Protein AF-A0A1G9FCU1-F1 (afdb_monomer)

Secondary s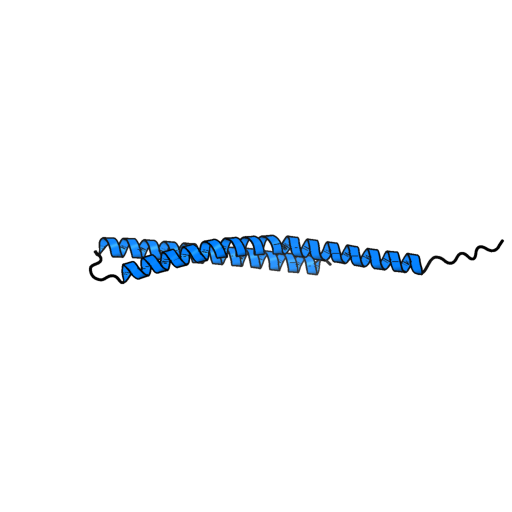tructure (DSSP, 8-state):
-------SHHHHHHHHHHHHHHHHHHHHHHHHHHHHHHHHHHHHHHHHHHHHHHHHHHHHHHHHSTT--HHHHHHHHHHHHHHHHHHHHHHHHHH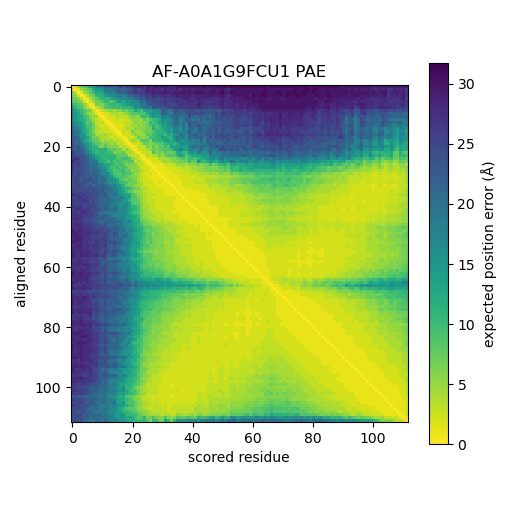HHHHHHHHHHHHHHHT-

Nearest PDB structures (foldseek):
  4mh6-assembly1_A  TM=6.970E-01  e=9.566E-01  Vibrio parahaemolyticus RIMD 2210633
  8i7o-assembly1_B8  TM=6.878E-01  e=6.250E+00  Mus musculus
  8otz-assembly1_EQ  TM=4.455E-01  e=2.158E+00  Bos taurus
  7n6g-assembly1_3I  TM=3.860E-01  e=2.158E+00  Chlamydomonas reinhardtii

Structure (mmCIF, N/CA/C/O backbone):
data_AF-A0A1G9FCU1-F1
#
_entry.id   AF-A0A1G9FCU1-F1
#
loop_
_atom_site.group_PDB
_atom_site.id
_atom_site.type_symbol
_atom_site.label_atom_id
_atom_site.label_alt_id
_atom_site.label_comp_id
_atom_site.label_asym_id
_atom_site.label_entity_id
_atom_site.label_seq_id
_atom_site.pdbx_PDB_ins_code
_atom_site.Cartn_x
_atom_site.Cartn_y
_atom_site.Cartn_z
_atom_site.occupancy
_atom_site.B_iso_or_equiv
_atom_site.auth_seq_id
_atom_site.auth_comp_id
_atom_site.auth_asym_id
_atom_site.auth_atom_id
_atom_site.pdbx_PDB_model_num
ATOM 1 N N . MET A 1 1 ? 58.446 19.886 -48.252 1.00 42.38 1 MET A N 1
ATOM 2 C CA . MET A 1 1 ? 57.051 19.686 -47.797 1.00 42.38 1 MET A CA 1
ATOM 3 C C . MET A 1 1 ? 56.763 18.196 -47.683 1.00 42.38 1 MET A C 1
ATOM 5 O O . MET A 1 1 ? 56.718 17.524 -48.701 1.00 42.38 1 MET A O 1
ATOM 9 N N . LYS A 1 2 ? 56.615 17.662 -46.466 1.00 43.62 2 LYS A N 1
ATOM 10 C CA . LYS A 1 2 ? 56.046 16.325 -46.223 1.00 43.62 2 LYS A CA 1
ATOM 11 C C . LYS A 1 2 ? 55.159 16.415 -44.979 1.00 43.62 2 LYS A C 1
ATOM 13 O O . LYS A 1 2 ? 55.621 16.154 -43.874 1.00 43.62 2 LYS A O 1
ATOM 18 N N . LEU A 1 3 ? 53.903 16.833 -45.162 1.00 49.44 3 LEU A N 1
ATOM 19 C CA . LEU A 1 3 ? 52.865 16.598 -44.158 1.00 49.44 3 LEU A CA 1
ATOM 20 C C . LEU A 1 3 ? 52.586 15.092 -44.165 1.00 49.44 3 LEU A C 1
ATOM 22 O O . LEU A 1 3 ? 51.965 14.566 -45.087 1.00 49.44 3 LEU A O 1
ATOM 26 N N . ARG A 1 4 ? 53.112 14.378 -43.169 1.00 50.62 4 ARG A N 1
ATOM 27 C CA . ARG A 1 4 ? 52.742 12.984 -42.914 1.00 50.62 4 ARG A CA 1
ATOM 28 C C . ARG A 1 4 ? 51.345 12.993 -42.304 1.00 50.62 4 ARG A C 1
ATOM 30 O O . ARG A 1 4 ? 51.182 13.304 -41.127 1.00 50.62 4 ARG A O 1
ATOM 37 N N . ASN A 1 5 ? 50.361 12.682 -43.142 1.00 55.47 5 ASN A N 1
ATOM 38 C CA . ASN A 1 5 ? 48.974 12.430 -42.772 1.00 55.47 5 ASN A CA 1
ATOM 39 C C . ASN A 1 5 ? 48.942 11.345 -41.682 1.00 55.47 5 ASN A C 1
ATOM 41 O O . ASN A 1 5 ? 49.132 10.165 -41.963 1.00 55.47 5 ASN A O 1
ATOM 45 N N . SER A 1 6 ? 48.786 11.769 -40.429 1.00 54.66 6 SER A N 1
ATOM 46 C CA . SER A 1 6 ? 48.849 10.912 -39.240 1.00 54.66 6 SER A CA 1
ATOM 47 C C . SER A 1 6 ? 47.505 10.925 -38.519 1.00 54.66 6 SER A C 1
ATOM 49 O O . SER A 1 6 ? 47.449 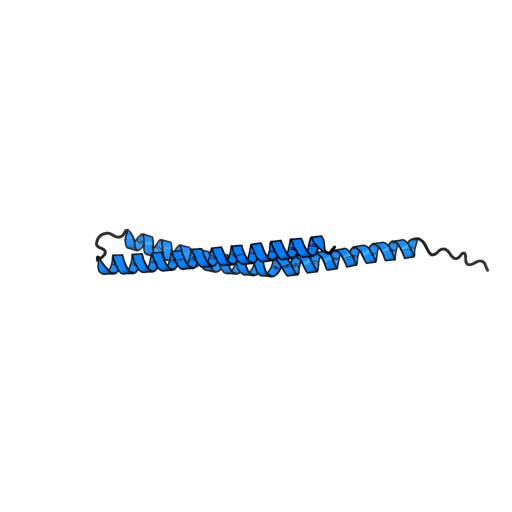11.146 -37.320 1.00 54.66 6 SER A O 1
ATOM 51 N N . PHE A 1 7 ? 46.406 10.741 -39.247 1.00 64.19 7 PHE A N 1
ATOM 52 C CA . PHE A 1 7 ? 45.087 10.567 -38.642 1.00 64.19 7 PHE A CA 1
ATOM 53 C C . PHE A 1 7 ? 44.338 9.492 -39.421 1.00 64.19 7 PHE A C 1
ATOM 55 O O . PHE A 1 7 ? 44.009 9.693 -40.589 1.00 64.19 7 PHE A O 1
ATOM 62 N N . PRO A 1 8 ? 44.156 8.309 -38.809 1.00 54.72 8 PRO A N 1
ATOM 63 C CA . PRO A 1 8 ? 42.766 7.889 -38.621 1.00 54.72 8 PRO A CA 1
ATOM 64 C C . PRO A 1 8 ? 42.477 7.186 -37.283 1.00 54.72 8 PRO A C 1
ATOM 66 O O . PRO A 1 8 ? 41.336 7.191 -36.840 1.00 54.72 8 PRO A O 1
ATOM 69 N N . LEU A 1 9 ? 43.470 6.626 -36.586 1.00 57.72 9 LEU A N 1
ATOM 70 C CA . LEU A 1 9 ? 43.211 5.743 -35.436 1.00 57.72 9 LEU A CA 1
ATOM 71 C C . LEU A 1 9 ? 42.716 6.484 -34.185 1.00 57.72 9 LEU A C 1
ATOM 73 O O . LEU A 1 9 ? 41.774 6.028 -33.545 1.00 57.72 9 LEU A O 1
ATOM 77 N N . ALA A 1 10 ? 43.293 7.646 -33.863 1.00 61.09 10 ALA A N 1
ATOM 78 C CA . ALA A 1 10 ? 42.864 8.436 -32.704 1.00 61.09 10 ALA A CA 1
ATOM 79 C C . ALA A 1 10 ? 41.452 9.027 -32.886 1.00 61.09 10 ALA A C 1
ATOM 81 O O . ALA A 1 10 ? 40.668 9.058 -31.942 1.00 61.09 10 ALA A O 1
ATOM 82 N N . ALA A 1 11 ? 41.106 9.442 -34.109 1.00 64.81 11 ALA A N 1
ATOM 83 C CA . ALA A 1 11 ? 39.778 9.961 -34.432 1.00 64.81 11 ALA A CA 1
ATOM 84 C C . ALA A 1 11 ? 38.710 8.855 -34.410 1.00 64.81 11 ALA A C 1
ATOM 86 O O . ALA A 1 11 ? 37.616 9.071 -33.899 1.00 64.81 11 ALA A O 1
ATOM 87 N N . VAL A 1 12 ? 39.044 7.654 -34.892 1.00 66.44 12 VAL A N 1
ATOM 88 C CA . VAL A 1 12 ? 38.158 6.481 -34.826 1.00 66.44 12 VAL A CA 1
ATOM 89 C C . VAL A 1 12 ? 37.950 6.028 -33.380 1.00 66.44 12 VAL A C 1
ATOM 91 O O . VAL A 1 12 ? 36.817 5.764 -32.989 1.00 66.44 12 VAL A O 1
ATOM 94 N N . ALA A 1 13 ? 39.003 6.007 -32.557 1.00 68.62 13 ALA A N 1
ATOM 95 C CA . ALA A 1 13 ? 38.884 5.690 -31.134 1.00 68.62 13 ALA A CA 1
ATOM 96 C C . ALA A 1 13 ? 38.017 6.715 -30.383 1.00 68.62 13 ALA A C 1
ATOM 98 O O . ALA A 1 13 ? 37.137 6.324 -29.622 1.00 68.62 13 ALA A O 1
ATOM 99 N N . ALA A 1 14 ? 38.201 8.015 -30.632 1.00 68.06 14 ALA A N 1
ATOM 100 C CA . ALA A 1 14 ? 37.367 9.058 -30.033 1.00 68.06 14 ALA A CA 1
ATOM 101 C C . ALA A 1 14 ? 35.895 8.955 -30.474 1.00 68.06 14 ALA A C 1
ATOM 103 O O . ALA A 1 14 ? 34.998 9.111 -29.649 1.00 68.06 14 ALA A O 1
ATOM 104 N N . LEU A 1 15 ? 35.638 8.631 -31.746 1.00 67.00 15 LEU A N 1
ATOM 105 C CA . LEU A 1 15 ? 34.286 8.440 -32.275 1.00 67.00 15 LEU A CA 1
ATOM 106 C C . LEU A 1 15 ? 33.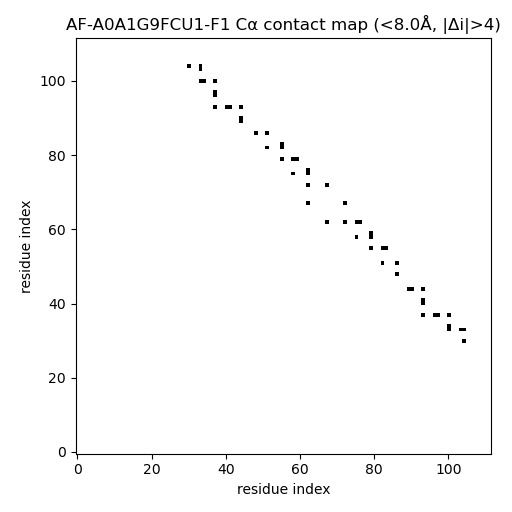598 7.197 -31.683 1.00 67.00 15 LEU A C 1
ATOM 108 O O . LEU A 1 15 ? 32.419 7.255 -31.337 1.00 67.00 15 LEU A O 1
ATOM 112 N N . LEU A 1 16 ? 34.333 6.094 -31.517 1.00 64.44 16 LEU A N 1
ATOM 113 C CA . LEU A 1 16 ? 33.842 4.878 -30.860 1.00 64.44 16 LEU A CA 1
ATOM 114 C C . LEU A 1 16 ? 33.508 5.138 -29.387 1.00 64.44 16 LEU A C 1
ATOM 116 O O . LEU A 1 16 ? 32.418 4.788 -28.946 1.00 64.44 16 LEU A O 1
ATOM 120 N N . MET A 1 17 ? 34.394 5.818 -28.655 1.00 64.31 17 MET A N 1
ATOM 121 C CA . MET A 1 17 ? 34.179 6.150 -27.241 1.00 64.31 17 MET A CA 1
ATOM 122 C C . MET A 1 17 ? 33.005 7.120 -27.045 1.00 64.31 17 MET A C 1
ATOM 124 O O . MET A 1 17 ? 32.197 6.943 -26.132 1.00 64.31 17 MET A O 1
ATOM 128 N N . ALA A 1 18 ? 32.858 8.109 -27.931 1.00 61.34 18 ALA A N 1
ATOM 129 C CA . ALA A 1 18 ? 31.713 9.017 -27.926 1.00 61.34 18 ALA A CA 1
ATOM 130 C C . ALA A 1 18 ? 30.395 8.281 -28.221 1.00 61.34 18 ALA A C 1
ATOM 132 O O . ALA A 1 18 ? 29.385 8.555 -27.576 1.00 61.34 18 ALA A O 1
ATOM 133 N N . SER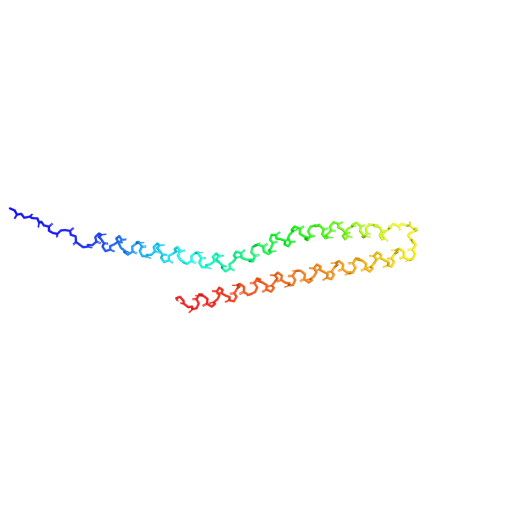 A 1 19 ? 30.416 7.307 -29.136 1.00 57.69 19 SER A N 1
ATOM 134 C CA . SER A 1 19 ? 29.245 6.484 -29.468 1.00 57.69 19 SER A CA 1
ATOM 135 C C . SER A 1 19 ? 28.841 5.574 -28.306 1.00 57.69 19 SER A C 1
ATOM 137 O O . SER A 1 19 ? 27.658 5.467 -27.994 1.00 57.69 19 SER A O 1
ATOM 139 N N . THR A 1 20 ? 29.806 4.967 -27.606 1.00 61.69 20 THR A N 1
ATOM 140 C CA . THR A 1 20 ? 29.521 4.159 -26.408 1.00 61.69 20 THR A CA 1
ATOM 141 C C . THR A 1 20 ? 29.010 5.004 -25.245 1.00 61.69 20 THR A C 1
ATOM 143 O O . THR A 1 20 ? 28.134 4.557 -24.511 1.00 61.69 20 THR A O 1
ATOM 146 N N . ALA A 1 21 ? 29.515 6.233 -25.095 1.00 63.94 21 ALA A N 1
ATOM 147 C CA . ALA A 1 21 ? 29.040 7.160 -24.074 1.00 63.94 21 ALA A CA 1
ATOM 148 C C . ALA A 1 21 ? 27.596 7.613 -24.351 1.00 63.94 21 ALA A C 1
ATOM 150 O O . ALA A 1 21 ? 26.776 7.595 -23.439 1.00 63.94 21 ALA A O 1
ATOM 151 N N . HIS A 1 22 ? 27.258 7.936 -25.606 1.00 60.34 22 HIS A N 1
ATOM 152 C CA . HIS A 1 22 ? 25.879 8.259 -25.997 1.00 60.34 22 HIS A CA 1
ATOM 153 C C . HIS A 1 22 ? 24.929 7.069 -25.815 1.00 60.34 22 HIS A C 1
ATOM 155 O O . HIS A 1 22 ? 23.883 7.215 -25.191 1.00 60.34 22 HIS A O 1
ATOM 161 N N . ALA A 1 23 ? 25.317 5.871 -26.261 1.00 64.00 23 ALA A N 1
ATOM 162 C CA . ALA A 1 23 ? 24.497 4.669 -26.095 1.00 64.00 23 ALA A CA 1
ATOM 163 C C . ALA A 1 23 ? 24.280 4.289 -24.614 1.00 64.00 23 ALA A C 1
ATOM 165 O O . ALA A 1 23 ? 23.227 3.755 -24.255 1.00 64.00 23 ALA A O 1
ATOM 166 N N . GLY A 1 24 ? 25.262 4.569 -23.749 1.00 69.25 24 GLY A N 1
ATOM 167 C CA . GLY A 1 24 ? 25.135 4.444 -22.295 1.00 69.25 24 GLY A CA 1
ATOM 168 C C . GLY A 1 24 ? 24.207 5.499 -21.685 1.00 69.25 24 GLY A C 1
ATOM 169 O O . GLY A 1 24 ? 23.404 5.187 -20.814 1.00 69.25 24 GLY A O 1
ATOM 170 N N . GLN A 1 25 ? 24.236 6.730 -22.189 1.00 74.25 25 GLN A N 1
ATOM 171 C CA . GLN A 1 25 ? 23.354 7.796 -21.713 1.00 74.25 25 GLN A CA 1
ATOM 172 C C . GLN A 1 25 ? 21.884 7.539 -22.086 1.00 74.25 25 GLN A C 1
ATOM 174 O O . GLN A 1 25 ? 20.996 7.685 -21.244 1.00 74.25 25 GLN A O 1
ATOM 179 N N . ASP A 1 26 ? 21.627 7.077 -23.311 1.00 77.81 26 ASP A N 1
ATOM 180 C CA . ASP A 1 26 ? 20.285 6.694 -23.768 1.00 77.81 26 ASP A CA 1
ATOM 181 C C . ASP A 1 26 ? 19.765 5.463 -23.012 1.00 77.81 26 ASP A C 1
ATOM 183 O O . ASP A 1 26 ? 18.575 5.356 -22.699 1.00 77.81 26 ASP A O 1
ATOM 187 N N . ALA A 1 27 ? 20.674 4.544 -22.659 1.00 80.88 27 ALA A N 1
ATOM 188 C CA . ALA A 1 27 ? 20.363 3.389 -21.829 1.00 80.88 27 ALA A CA 1
ATOM 189 C C . ALA A 1 27 ? 19.799 3.789 -20.463 1.00 80.88 27 ALA A C 1
ATOM 191 O O . ALA A 1 27 ? 18.784 3.255 -20.009 1.00 80.88 27 ALA A O 1
ATOM 192 N N . ASP A 1 28 ? 20.492 4.707 -19.801 1.00 85.25 28 ASP A N 1
ATOM 193 C CA . ASP A 1 28 ? 20.177 5.114 -18.441 1.00 85.25 28 ASP A CA 1
ATOM 194 C C . ASP A 1 28 ? 18.952 6.031 -18.406 1.00 85.25 28 ASP A C 1
ATOM 196 O O . ASP A 1 28 ? 18.114 5.891 -17.515 1.00 85.25 28 ASP A O 1
ATOM 200 N N . ALA A 1 29 ? 18.761 6.873 -19.428 1.00 87.44 29 ALA A N 1
ATOM 201 C CA . ALA A 1 29 ? 17.545 7.665 -19.595 1.00 87.44 29 ALA A CA 1
ATOM 202 C C . ALA A 1 29 ? 16.294 6.784 -19.770 1.00 87.44 29 ALA A C 1
ATOM 204 O O . ALA A 1 29 ? 15.266 7.038 -19.138 1.00 87.44 29 ALA A O 1
ATOM 205 N N . ALA A 1 30 ? 16.374 5.718 -20.575 1.00 86.00 30 ALA A N 1
ATOM 206 C CA . ALA A 1 30 ? 15.260 4.789 -20.764 1.00 86.00 30 ALA A CA 1
ATOM 207 C C . ALA A 1 30 ? 14.928 4.020 -19.473 1.00 86.00 30 ALA A C 1
ATOM 209 O O . ALA A 1 30 ? 13.763 3.941 -19.080 1.00 86.00 30 ALA A O 1
ATOM 210 N N . ARG A 1 31 ? 15.947 3.520 -18.760 1.00 89.75 31 ARG A N 1
ATOM 211 C CA . ARG A 1 31 ? 15.766 2.859 -17.455 1.00 89.75 31 ARG A CA 1
ATOM 212 C C . ARG A 1 31 ? 15.136 3.791 -16.428 1.00 89.75 31 ARG A C 1
ATOM 214 O O . ARG A 1 31 ? 14.206 3.393 -15.727 1.00 89.75 31 ARG A O 1
ATOM 221 N N . PHE A 1 32 ? 15.617 5.032 -16.366 1.00 90.62 32 PHE A N 1
ATOM 222 C CA . PHE A 1 32 ? 15.063 6.061 -15.497 1.00 90.62 32 PHE A CA 1
ATOM 223 C C . PHE A 1 32 ? 13.602 6.348 -15.846 1.00 90.62 32 PHE A C 1
ATOM 225 O O . PHE A 1 32 ? 12.759 6.353 -14.959 1.00 90.62 32 PHE A O 1
ATOM 232 N N . SER A 1 33 ? 13.267 6.506 -17.128 1.00 90.75 33 SER A N 1
ATOM 233 C CA . SER A 1 33 ? 11.889 6.755 -17.565 1.00 90.75 33 SER A CA 1
ATOM 234 C C . SER A 1 33 ? 10.927 5.614 -17.203 1.00 90.75 33 SER A C 1
ATOM 236 O O . SER A 1 33 ? 9.760 5.877 -16.909 1.00 90.75 33 SER A O 1
ATOM 238 N N . ILE A 1 34 ? 11.408 4.367 -17.169 1.00 91.38 34 ILE A N 1
ATOM 239 C CA . ILE A 1 34 ? 10.617 3.199 -16.755 1.00 91.38 34 ILE A CA 1
ATOM 240 C C . ILE A 1 34 ? 10.419 3.160 -15.230 1.00 91.38 34 ILE A C 1
ATOM 242 O O . ILE A 1 34 ? 9.315 2.865 -14.774 1.00 91.38 34 ILE A O 1
ATOM 246 N N . MET A 1 35 ? 11.457 3.466 -14.442 1.00 94.06 35 MET A N 1
ATOM 247 C CA . MET A 1 35 ? 11.430 3.322 -12.977 1.00 94.06 35 MET A CA 1
ATOM 248 C C . MET A 1 35 ? 10.964 4.572 -12.218 1.00 94.06 35 MET A C 1
ATOM 250 O O . MET A 1 35 ? 10.424 4.448 -11.120 1.00 94.06 35 MET A O 1
ATOM 254 N N . ALA A 1 36 ? 11.130 5.772 -12.778 1.00 93.25 36 ALA A N 1
ATOM 255 C CA . ALA A 1 36 ? 10.771 7.029 -12.119 1.00 93.25 36 ALA A CA 1
ATOM 256 C C . ALA A 1 36 ? 9.291 7.108 -11.690 1.00 93.25 36 ALA A C 1
ATOM 258 O O . ALA A 1 36 ? 9.035 7.559 -10.572 1.00 93.25 36 ALA A O 1
ATOM 259 N N . PRO A 1 37 ? 8.309 6.632 -12.486 1.00 91.75 37 PRO A N 1
ATOM 260 C CA . PRO A 1 37 ? 6.915 6.594 -12.046 1.00 91.75 37 PRO A CA 1
ATOM 261 C C . PRO A 1 37 ? 6.691 5.692 -10.825 1.00 91.75 37 PRO A C 1
ATOM 263 O O . PRO A 1 37 ? 5.923 6.059 -9.943 1.00 91.75 37 PRO A O 1
ATOM 266 N N . VAL A 1 38 ? 7.390 4.552 -10.741 1.00 94.88 38 VAL A N 1
ATOM 267 C CA . VAL A 1 38 ? 7.298 3.631 -9.594 1.00 94.88 38 VAL A CA 1
ATOM 268 C C . VAL A 1 38 ? 7.854 4.284 -8.337 1.00 94.88 38 VAL A C 1
ATOM 270 O O . VAL A 1 38 ? 7.242 4.193 -7.278 1.00 94.88 38 VAL A O 1
ATOM 273 N N . GLN A 1 39 ? 8.983 4.988 -8.454 1.00 93.62 39 GLN A N 1
ATOM 274 C CA . GLN A 1 39 ? 9.556 5.716 -7.326 1.00 93.62 39 GLN A CA 1
ATOM 275 C C . GLN A 1 39 ? 8.605 6.813 -6.834 1.00 93.62 39 GLN A C 1
ATOM 277 O O . GLN A 1 39 ? 8.343 6.906 -5.640 1.00 93.62 39 GLN A O 1
ATOM 282 N N . ALA A 1 40 ? 8.022 7.591 -7.751 1.00 93.44 40 ALA A N 1
ATOM 283 C CA . ALA A 1 40 ? 7.056 8.626 -7.394 1.00 93.44 40 ALA A CA 1
ATOM 284 C C . ALA A 1 40 ? 5.804 8.043 -6.711 1.00 93.44 40 ALA A C 1
ATOM 286 O O . ALA A 1 40 ? 5.312 8.609 -5.734 1.00 93.44 40 ALA A O 1
ATOM 287 N N . ALA A 1 41 ? 5.307 6.901 -7.194 1.00 93.06 41 ALA A N 1
ATOM 288 C CA . ALA A 1 41 ? 4.194 6.191 -6.575 1.00 93.06 41 ALA A CA 1
ATOM 289 C C . ALA A 1 41 ? 4.550 5.661 -5.179 1.00 93.06 41 ALA A C 1
ATOM 291 O O . ALA A 1 41 ? 3.749 5.785 -4.254 1.00 93.06 41 ALA A O 1
ATOM 292 N N . TYR A 1 42 ? 5.761 5.127 -5.007 1.00 94.81 42 TYR A N 1
ATOM 293 C CA . TYR A 1 42 ? 6.266 4.645 -3.723 1.00 94.81 42 TYR A CA 1
ATOM 294 C C . TYR A 1 42 ? 6.407 5.781 -2.702 1.00 94.81 42 TYR A C 1
ATOM 296 O O . TYR A 1 42 ? 5.966 5.651 -1.560 1.00 94.81 42 TYR A O 1
ATOM 304 N N . ASP A 1 43 ? 6.962 6.921 -3.111 1.00 94.94 43 ASP A N 1
ATOM 305 C CA . ASP A 1 43 ? 7.124 8.091 -2.245 1.00 94.94 43 ASP A CA 1
ATOM 306 C C . ASP A 1 43 ? 5.763 8.664 -1.822 1.00 94.94 43 ASP A C 1
ATOM 308 O O . ASP A 1 43 ? 5.545 8.966 -0.645 1.00 94.94 43 ASP A O 1
ATOM 312 N N . ALA A 1 44 ? 4.811 8.753 -2.758 1.00 91.69 44 ALA A N 1
ATOM 313 C CA . ALA A 1 44 ? 3.444 9.165 -2.458 1.00 91.69 44 ALA A CA 1
ATOM 314 C C . ALA A 1 44 ? 2.753 8.188 -1.493 1.00 91.69 44 ALA A C 1
ATOM 316 O O . ALA A 1 44 ? 2.142 8.626 -0.515 1.00 91.69 44 ALA A O 1
ATOM 317 N N . TYR A 1 45 ? 2.902 6.881 -1.735 1.00 93.75 45 TYR A N 1
ATOM 318 C CA . TYR A 1 45 ? 2.366 5.832 -0.875 1.00 93.75 45 TYR A CA 1
ATOM 319 C C . TYR A 1 45 ? 2.916 5.935 0.549 1.00 93.75 45 TYR A C 1
ATOM 321 O O . TYR A 1 45 ? 2.136 5.910 1.494 1.00 93.75 45 TYR A O 1
ATOM 329 N N . GLN A 1 46 ? 4.225 6.128 0.732 1.00 94.50 46 GLN A N 1
ATOM 330 C CA . GLN A 1 46 ? 4.821 6.230 2.070 1.00 94.50 46 GLN A CA 1
ATOM 331 C C . GLN A 1 46 ? 4.226 7.375 2.901 1.00 94.50 46 GLN A C 1
ATOM 333 O O . GLN A 1 46 ? 3.928 7.201 4.087 1.00 94.50 46 GLN A O 1
ATOM 338 N N . VAL A 1 47 ? 4.017 8.542 2.283 1.00 91.25 47 VAL A N 1
ATOM 339 C CA . VAL A 1 47 ? 3.420 9.699 2.967 1.00 91.25 47 VAL A CA 1
ATOM 340 C C . VAL A 1 47 ? 1.987 9.394 3.403 1.00 91.25 47 VAL A C 1
ATOM 342 O O . VAL A 1 47 ? 1.582 9.771 4.507 1.00 91.25 47 VAL A O 1
ATOM 345 N N . THR A 1 48 ? 1.208 8.713 2.560 1.00 90.50 48 THR A N 1
ATOM 346 C CA . THR A 1 48 ? -0.177 8.354 2.884 1.00 90.50 48 THR A CA 1
ATOM 347 C C . THR A 1 48 ? -0.266 7.211 3.889 1.00 90.50 48 THR A C 1
ATOM 349 O O . THR A 1 48 ? -1.048 7.316 4.832 1.00 90.50 48 THR A O 1
ATOM 352 N N . ALA A 1 49 ? 0.578 6.189 3.751 1.00 91.88 49 ALA A N 1
ATOM 353 C CA . ALA A 1 49 ? 0.623 5.007 4.603 1.00 91.88 49 ALA A CA 1
ATOM 354 C C . ALA A 1 49 ? 0.936 5.383 6.054 1.00 91.88 49 ALA A C 1
ATOM 356 O O . ALA A 1 49 ? 0.247 4.959 6.977 1.00 91.88 49 ALA A O 1
ATOM 357 N N . SER A 1 50 ? 1.908 6.278 6.273 1.00 92.38 50 SER A N 1
ATOM 358 C CA . SER A 1 50 ? 2.232 6.763 7.621 1.00 92.38 50 SER A CA 1
ATOM 359 C C . SER A 1 50 ? 1.043 7.473 8.286 1.00 92.38 50 SER A C 1
ATOM 361 O O . SER A 1 50 ? 0.748 7.242 9.459 1.00 92.38 50 SER A O 1
ATOM 363 N N . ARG A 1 51 ? 0.306 8.306 7.539 1.00 92.19 51 ARG A N 1
ATOM 364 C CA . ARG A 1 51 ? -0.896 8.980 8.061 1.00 92.19 51 ARG A CA 1
ATOM 365 C C . ARG A 1 51 ? -2.037 8.001 8.325 1.00 92.19 51 ARG A C 1
ATOM 367 O O . ARG A 1 51 ? -2.727 8.135 9.337 1.00 92.19 51 ARG A O 1
ATOM 374 N N . ALA A 1 52 ? -2.237 7.039 7.426 1.00 93.62 52 ALA A N 1
ATOM 375 C CA . ALA A 1 52 ? -3.237 5.994 7.581 1.00 93.62 52 ALA A CA 1
ATOM 376 C C . ALA A 1 52 ? -2.947 5.157 8.833 1.00 93.62 52 ALA A C 1
ATOM 378 O O . ALA A 1 52 ? -3.851 4.968 9.643 1.00 93.62 52 ALA A O 1
ATOM 379 N N . GLN A 1 53 ? -1.688 4.763 9.049 1.00 95.12 53 GLN A N 1
ATOM 380 C CA . GLN A 1 53 ? -1.267 4.007 10.225 1.00 95.12 53 GLN A CA 1
ATOM 381 C C . GLN A 1 53 ? -1.541 4.764 11.524 1.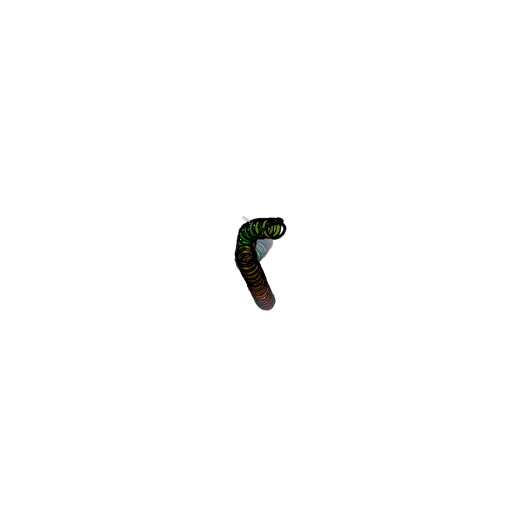00 95.12 53 GLN A C 1
ATOM 383 O O . GLN A 1 53 ? -2.234 4.238 12.385 1.00 95.12 53 GLN A O 1
ATOM 388 N N . ASN A 1 54 ? -1.134 6.033 11.626 1.00 96.25 54 ASN A N 1
ATOM 389 C CA . ASN A 1 54 ? -1.412 6.848 12.817 1.00 96.25 54 ASN A CA 1
ATOM 390 C C . ASN A 1 54 ? -2.921 6.951 13.118 1.00 96.25 54 ASN A C 1
ATOM 392 O O . ASN A 1 54 ? -3.346 6.965 14.276 1.00 96.25 54 ASN A O 1
ATOM 396 N N . THR A 1 55 ? -3.745 7.024 12.068 1.00 95.94 55 THR A N 1
ATOM 397 C CA . THR A 1 55 ? -5.208 7.083 12.200 1.00 95.94 55 THR A CA 1
ATOM 398 C C . THR A 1 55 ? -5.773 5.745 12.675 1.00 95.94 55 THR A C 1
ATOM 400 O O . THR A 1 55 ? -6.620 5.720 13.566 1.00 95.94 55 THR A O 1
ATOM 403 N N . MET A 1 56 ? -5.295 4.633 12.112 1.00 97.81 56 MET A N 1
ATOM 404 C CA . MET A 1 56 ? -5.676 3.287 12.541 1.00 97.81 56 MET A CA 1
ATOM 405 C C . MET A 1 56 ? -5.279 3.039 13.998 1.00 97.81 56 MET A C 1
ATOM 407 O O . MET A 1 56 ? -6.128 2.610 14.773 1.00 97.81 56 MET A O 1
ATOM 411 N N . ASP A 1 57 ? -4.060 3.409 14.396 1.00 97.81 57 ASP A N 1
ATOM 412 C CA . ASP A 1 57 ? -3.568 3.276 15.773 1.00 97.81 57 ASP A CA 1
ATOM 413 C C . ASP A 1 57 ? -4.428 4.078 16.761 1.00 97.81 57 ASP A C 1
ATOM 415 O O . ASP A 1 57 ? -4.752 3.600 17.850 1.00 97.81 57 ASP A O 1
ATOM 419 N N . SER A 1 58 ? -4.859 5.281 16.365 1.00 97.56 58 SER A N 1
ATOM 420 C CA . SER A 1 58 ? -5.754 6.120 17.174 1.00 97.56 58 SER A CA 1
ATOM 421 C C . SER A 1 58 ? -7.125 5.463 17.363 1.00 97.56 58 SER A C 1
ATOM 423 O O . SER A 1 58 ? -7.629 5.389 18.483 1.00 97.56 58 SER A O 1
ATOM 425 N N . ILE A 1 59 ? -7.705 4.915 16.291 1.00 97.69 59 ILE A N 1
ATOM 426 C CA . ILE A 1 59 ? -8.986 4.198 16.355 1.00 97.69 59 ILE A CA 1
ATOM 427 C C . ILE A 1 59 ? -8.859 2.920 17.196 1.00 97.69 59 ILE A C 1
ATOM 429 O O . ILE A 1 59 ? -9.749 2.600 17.983 1.00 97.69 59 ILE A O 1
ATOM 433 N N . GLU A 1 60 ? -7.758 2.183 17.058 1.00 97.44 60 GLU A N 1
ATOM 434 C CA . GLU A 1 60 ? -7.485 0.984 17.852 1.00 97.44 60 GLU A CA 1
ATOM 435 C C . GLU A 1 60 ? -7.310 1.296 19.341 1.00 97.44 60 GLU A C 1
ATOM 437 O O . GLU A 1 60 ? -7.780 0.528 20.186 1.00 97.44 60 GLU A O 1
ATOM 442 N N . ALA A 1 61 ? -6.677 2.424 19.673 1.00 97.44 61 ALA A N 1
ATOM 443 C CA . ALA A 1 61 ? -6.588 2.913 21.042 1.00 97.44 61 ALA A CA 1
ATOM 444 C C . ALA A 1 61 ? -7.981 3.240 21.600 1.00 97.44 61 ALA A C 1
ATOM 446 O O . ALA A 1 61 ? -8.339 2.731 22.660 1.00 97.44 61 ALA A O 1
ATOM 447 N N . GLU A 1 62 ? -8.811 3.979 20.854 1.00 95.94 62 GLU A N 1
ATOM 448 C CA . GLU A 1 62 ? -10.191 4.278 21.261 1.00 95.94 62 GLU A CA 1
ATOM 449 C C . GLU A 1 62 ? -11.040 3.013 21.452 1.00 95.94 62 GLU A C 1
ATOM 451 O O . GLU A 1 62 ? -11.815 2.913 22.400 1.00 95.94 62 GLU A O 1
ATOM 456 N N . LEU A 1 63 ? -10.885 2.006 20.590 1.00 96.62 63 LEU A N 1
ATOM 457 C CA . LEU A 1 63 ? -11.600 0.731 20.716 1.00 96.62 63 LEU A CA 1
ATOM 458 C C . LEU A 1 63 ? -11.227 -0.050 21.988 1.00 96.62 63 LEU A C 1
ATOM 460 O O . LEU A 1 63 ? -12.020 -0.889 22.443 1.00 96.62 63 LEU A O 1
ATOM 464 N N . ARG A 1 64 ? -10.042 0.213 22.553 1.00 94.94 64 ARG A N 1
ATOM 465 C CA . ARG A 1 64 ? -9.554 -0.383 23.803 1.00 94.94 64 ARG A CA 1
ATOM 466 C C . ARG A 1 64 ? -10.096 0.329 25.045 1.00 94.94 64 ARG A C 1
ATOM 468 O O . ARG A 1 64 ? -10.067 -0.270 26.119 1.00 94.94 64 ARG A O 1
ATOM 475 N N . GLU A 1 65 ? -10.618 1.549 24.911 1.00 93.94 65 GLU A N 1
ATOM 476 C CA . GLU A 1 65 ? -11.124 2.319 26.047 1.00 93.94 65 GLU A CA 1
ATOM 477 C C . GLU A 1 65 ? -12.318 1.619 26.728 1.00 93.94 65 GLU A C 1
ATOM 479 O O . GLU A 1 65 ? -13.283 1.197 26.066 1.00 93.94 65 GLU A O 1
ATOM 484 N N . PRO A 1 66 ? -12.284 1.477 28.065 1.00 90.31 66 PRO A N 1
ATOM 485 C CA . PRO A 1 66 ? -13.397 0.924 28.815 1.00 90.31 66 PRO A CA 1
ATOM 486 C C . PRO A 1 66 ? -14.586 1.896 28.808 1.00 90.31 66 PRO A C 1
ATOM 488 O O . PRO A 1 66 ? -14.428 3.111 28.868 1.00 90.31 66 PRO A O 1
ATOM 491 N N . GLY A 1 67 ? -15.808 1.358 28.753 1.00 91.62 67 GLY A N 1
ATOM 492 C CA . GLY A 1 67 ? -17.034 2.170 28.782 1.00 91.62 67 GLY A CA 1
ATOM 493 C C . GLY A 1 67 ? -17.460 2.764 27.434 1.00 91.62 67 GLY A C 1
ATOM 494 O O . GLY A 1 67 ? -18.410 3.544 27.390 1.00 91.62 67 GLY A O 1
ATOM 495 N N . LEU A 1 68 ? -16.811 2.382 26.328 1.00 94.19 68 LEU A N 1
ATOM 496 C CA . LEU A 1 68 ? -17.253 2.759 24.986 1.00 94.19 68 LEU A CA 1
ATOM 497 C C . LEU A 1 68 ? -18.655 2.191 24.689 1.00 94.19 68 LEU A C 1
ATOM 499 O O . LEU A 1 68 ? -18.877 0.985 24.844 1.00 94.19 68 LEU A O 1
ATOM 503 N N . SER A 1 69 ? -19.584 3.035 24.230 1.00 96.25 69 SER A N 1
ATOM 504 C CA . SER A 1 69 ? -20.922 2.585 23.830 1.00 96.25 69 SER A CA 1
ATOM 505 C C . SER A 1 69 ? -20.853 1.602 22.656 1.00 96.25 69 SER A C 1
ATOM 507 O O . SER A 1 69 ? -19.929 1.654 21.839 1.00 96.25 69 SER A O 1
ATOM 509 N N . ALA A 1 70 ? -21.841 0.708 22.556 1.00 95.25 70 ALA A N 1
ATOM 510 C CA . ALA A 1 70 ? -21.909 -0.275 21.473 1.00 95.25 70 ALA A CA 1
ATOM 511 C C . ALA A 1 70 ? -21.946 0.395 20.087 1.00 95.25 70 ALA A C 1
ATOM 513 O O . ALA A 1 70 ? -21.196 0.004 19.200 1.00 95.25 70 ALA A O 1
ATOM 514 N N . GLU A 1 71 ? -22.734 1.463 19.943 1.00 96.38 71 GLU A N 1
ATOM 515 C CA . GLU A 1 71 ? -22.850 2.235 18.701 1.00 96.38 71 GLU A CA 1
ATOM 516 C C . GLU A 1 71 ? -21.515 2.878 18.291 1.00 96.38 71 GLU A C 1
ATOM 518 O O . GLU A 1 71 ? -21.078 2.747 17.149 1.00 96.38 71 GLU A O 1
ATOM 523 N N . ARG A 1 72 ? -20.796 3.505 19.236 1.00 96.44 72 ARG A N 1
ATOM 524 C CA . ARG A 1 72 ? -19.476 4.084 18.943 1.00 96.44 72 ARG A CA 1
ATOM 525 C C . ARG A 1 72 ? -18.458 3.001 18.594 1.00 96.44 72 ARG A C 1
ATOM 527 O O . ARG A 1 72 ? -17.646 3.199 17.695 1.00 96.44 72 ARG A O 1
ATOM 534 N N . ARG A 1 73 ? -18.508 1.853 19.275 1.00 96.75 73 ARG A N 1
ATOM 535 C CA . ARG A 1 73 ? -17.639 0.705 18.986 1.00 96.75 73 ARG A CA 1
ATOM 536 C C . ARG A 1 73 ? -17.839 0.202 17.561 1.00 96.75 73 ARG A C 1
ATOM 538 O O . ARG A 1 73 ? -16.856 -0.040 16.867 1.00 96.75 73 ARG A O 1
ATOM 545 N N . GLU A 1 74 ? -19.088 0.065 17.132 1.00 97.12 74 GLU A N 1
ATOM 546 C CA . GLU A 1 74 ? -19.430 -0.382 15.783 1.00 97.12 74 GLU A CA 1
ATOM 547 C C . GLU A 1 74 ? -18.953 0.616 14.721 1.00 97.12 74 GLU A C 1
ATOM 549 O O . GLU A 1 74 ? -18.260 0.224 13.781 1.00 97.12 74 GLU A O 1
ATOM 554 N N . LEU A 1 75 ? -19.208 1.914 14.915 1.00 97.81 75 LEU A N 1
ATOM 555 C CA . LEU A 1 75 ? -18.736 2.963 14.005 1.00 97.81 75 LEU A CA 1
ATOM 556 C C . LEU A 1 75 ? -17.207 2.975 13.860 1.00 97.81 75 LEU A C 1
ATOM 5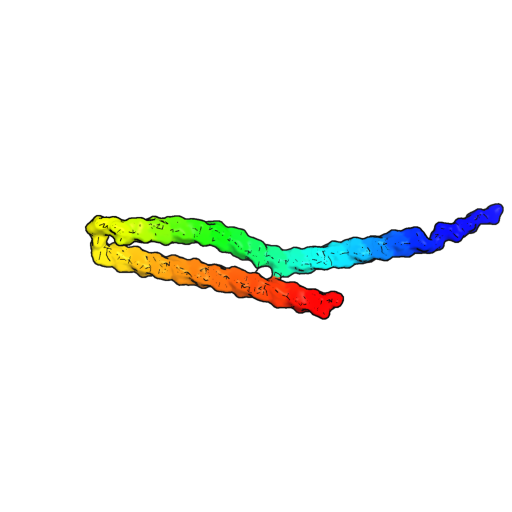58 O O . LEU A 1 75 ? -16.689 3.071 12.742 1.00 97.81 75 LEU A O 1
ATOM 562 N N . LEU A 1 76 ? -16.475 2.850 14.970 1.00 97.69 76 LEU A N 1
ATOM 563 C CA . LEU A 1 76 ? -15.013 2.775 14.955 1.00 97.69 76 LEU A CA 1
ATOM 564 C C . LEU A 1 76 ? -14.517 1.500 14.260 1.00 97.69 76 LEU A C 1
ATOM 566 O O . LEU A 1 76 ? -13.582 1.568 13.465 1.00 97.69 76 LEU A O 1
ATOM 570 N N . ALA A 1 77 ? -15.160 0.353 14.493 1.00 97.12 77 ALA A N 1
ATOM 571 C CA . ALA A 1 77 ? -14.798 -0.906 13.845 1.00 97.12 77 ALA A CA 1
ATOM 572 C C . ALA A 1 77 ? -15.003 -0.854 12.320 1.00 97.12 77 ALA A C 1
ATOM 574 O O . ALA A 1 77 ? -14.118 -1.264 11.565 1.00 97.12 77 ALA A O 1
ATOM 575 N N . VAL A 1 78 ? -16.125 -0.294 11.855 1.00 97.94 78 VAL A N 1
ATOM 576 C CA . VAL A 1 78 ? -16.402 -0.094 10.421 1.00 97.94 78 VAL A CA 1
ATOM 577 C C . VAL A 1 78 ? -15.410 0.892 9.798 1.00 97.94 78 VAL A C 1
ATOM 579 O O . VAL A 1 78 ? -14.891 0.651 8.703 1.00 97.94 78 VAL A O 1
ATOM 582 N N . SER A 1 79 ? -15.096 1.982 10.503 1.00 97.38 79 SER A N 1
ATOM 583 C CA . SER A 1 79 ? -14.114 2.975 10.047 1.00 97.38 79 SER A CA 1
ATOM 584 C C . SER A 1 79 ? -12.721 2.359 9.904 1.00 97.38 79 SER A C 1
ATOM 586 O O . SER A 1 79 ? -12.070 2.533 8.872 1.00 97.38 79 SER A O 1
ATOM 588 N N . LEU A 1 80 ? -12.293 1.567 10.891 1.00 98.06 80 LEU A N 1
ATOM 589 C CA . LEU A 1 80 ? -11.021 0.846 10.871 1.00 98.06 80 LEU A CA 1
ATOM 590 C C . LEU A 1 80 ? -10.958 -0.175 9.729 1.00 98.06 80 LEU A C 1
ATOM 592 O O . LEU A 1 80 ? -9.964 -0.231 9.007 1.00 98.06 80 LEU A O 1
ATOM 596 N N . ALA A 1 81 ? -12.022 -0.955 9.524 1.00 97.50 81 ALA A N 1
ATOM 597 C CA . ALA A 1 81 ? -12.102 -1.910 8.419 1.00 97.50 81 ALA A CA 1
ATOM 598 C C . ALA A 1 81 ? -11.997 -1.209 7.055 1.00 97.50 81 ALA A C 1
ATOM 600 O O . ALA A 1 81 ? -11.266 -1.661 6.174 1.00 97.50 81 ALA A O 1
ATOM 601 N N . THR A 1 82 ? -12.668 -0.065 6.903 1.00 97.06 82 THR A N 1
ATOM 602 C CA . THR A 1 82 ? -12.617 0.743 5.678 1.00 97.06 82 THR A CA 1
ATOM 603 C C . THR A 1 82 ? -11.213 1.289 5.419 1.00 97.06 82 THR A C 1
ATOM 605 O O . THR A 1 82 ? -10.742 1.251 4.283 1.00 97.06 82 THR A O 1
ATOM 608 N N . LEU A 1 83 ? -10.524 1.781 6.454 1.00 96.31 83 LEU A N 1
ATOM 609 C CA . LEU A 1 83 ? -9.144 2.260 6.333 1.00 96.31 83 LEU A CA 1
ATOM 610 C C . LEU A 1 83 ? -8.189 1.136 5.925 1.00 96.31 83 LEU A C 1
ATOM 612 O O . LEU A 1 83 ? -7.426 1.313 4.981 1.00 96.31 83 LEU A O 1
ATOM 616 N N . ARG A 1 84 ? -8.292 -0.040 6.553 1.00 96.94 84 ARG A N 1
ATOM 617 C CA . ARG A 1 84 ? -7.474 -1.209 6.195 1.00 96.94 84 ARG A CA 1
ATOM 618 C C . ARG A 1 84 ? -7.704 -1.667 4.757 1.00 96.94 84 ARG A C 1
ATOM 620 O O . ARG A 1 84 ? -6.745 -1.972 4.058 1.00 96.94 84 ARG A O 1
ATOM 627 N N . ALA A 1 85 ? -8.955 -1.676 4.296 1.00 97.12 85 ALA A N 1
ATOM 628 C CA . ALA A 1 85 ? -9.275 -2.024 2.913 1.00 97.12 85 ALA A CA 1
ATOM 629 C C . ALA A 1 85 ? -8.679 -1.020 1.912 1.00 97.12 85 ALA A C 1
ATOM 631 O O . ALA A 1 85 ? -8.163 -1.414 0.868 1.00 97.12 85 ALA A O 1
ATOM 632 N N . ARG A 1 86 ? -8.711 0.279 2.239 1.00 95.19 86 ARG A N 1
ATOM 633 C CA . ARG A 1 86 ? -8.085 1.324 1.415 1.00 95.19 86 ARG A CA 1
ATOM 634 C C . ARG A 1 86 ? -6.570 1.173 1.359 1.00 95.19 86 ARG A C 1
ATOM 636 O O . ARG A 1 86 ? -6.008 1.303 0.277 1.00 95.19 86 ARG A O 1
ATOM 643 N N . GLU A 1 87 ? -5.936 0.879 2.489 1.00 96.06 87 GLU A N 1
ATOM 644 C CA . GLU A 1 87 ? -4.487 0.688 2.553 1.00 96.06 87 GLU A CA 1
ATOM 645 C C . GLU A 1 87 ? -4.046 -0.545 1.757 1.00 96.06 87 GLU A C 1
ATOM 647 O O . GLU A 1 87 ? -3.117 -0.466 0.955 1.00 96.06 87 GLU A O 1
ATOM 652 N N . ALA A 1 88 ? -4.776 -1.658 1.883 1.00 95.25 88 ALA A N 1
ATOM 653 C CA . ALA A 1 88 ? -4.530 -2.856 1.085 1.00 95.25 88 ALA A CA 1
ATOM 654 C C . ALA A 1 88 ? -4.639 -2.571 -0.423 1.00 95.25 88 ALA A C 1
ATOM 656 O O . ALA A 1 88 ? -3.738 -2.921 -1.182 1.00 95.25 88 ALA A O 1
ATOM 657 N N . ALA A 1 89 ? -5.689 -1.863 -0.854 1.00 95.69 89 ALA A N 1
ATOM 658 C CA . ALA A 1 89 ? -5.866 -1.491 -2.257 1.00 95.69 89 ALA A CA 1
ATOM 659 C C . ALA A 1 89 ? -4.767 -0.535 -2.767 1.00 95.69 89 ALA A C 1
ATOM 661 O O . ALA A 1 89 ? -4.342 -0.628 -3.921 1.00 95.69 89 ALA A O 1
ATOM 662 N N . ALA A 1 90 ? -4.292 0.387 -1.924 1.00 94.12 90 ALA A N 1
ATOM 663 C CA . ALA A 1 90 ? -3.191 1.284 -2.268 1.00 94.12 90 ALA A CA 1
ATOM 664 C C . ALA A 1 90 ? -1.876 0.514 -2.468 1.00 94.12 90 ALA A C 1
ATOM 666 O O . ALA A 1 90 ? -1.171 0.746 -3.454 1.00 94.12 90 ALA A O 1
ATOM 667 N N . LEU A 1 91 ? -1.584 -0.445 -1.586 1.00 94.69 91 LEU A N 1
ATOM 668 C CA . LEU A 1 91 ? -0.413 -1.311 -1.704 1.00 94.69 91 LEU A CA 1
ATOM 669 C C . LEU A 1 91 ? -0.494 -2.219 -2.943 1.00 94.69 91 LEU A C 1
ATOM 671 O O . LEU A 1 91 ? 0.482 -2.348 -3.682 1.00 94.69 91 LEU A O 1
ATOM 675 N N . GLU A 1 92 ? -1.659 -2.809 -3.222 1.00 95.38 92 GLU A N 1
ATOM 676 C CA . GLU A 1 92 ? -1.882 -3.612 -4.433 1.00 95.38 92 GLU A CA 1
ATOM 677 C C . GLU A 1 92 ? -1.628 -2.809 -5.710 1.00 95.38 92 GLU A C 1
ATOM 679 O O . GLU A 1 92 ? -0.971 -3.292 -6.636 1.00 95.38 92 GLU A O 1
ATOM 684 N N . ARG A 1 93 ? -2.093 -1.557 -5.754 1.00 94.06 93 ARG A N 1
ATOM 685 C CA . ARG A 1 93 ? -1.837 -0.664 -6.884 1.00 94.06 93 ARG A CA 1
ATOM 686 C C . ARG A 1 93 ? -0.343 -0.398 -7.077 1.00 94.06 93 ARG A C 1
ATOM 688 O O . ARG A 1 93 ? 0.137 -0.462 -8.206 1.00 94.06 93 ARG A O 1
ATOM 695 N N . LEU A 1 94 ? 0.393 -0.149 -5.997 1.00 95.56 94 LEU A N 1
ATOM 696 C CA . LEU A 1 94 ? 1.841 0.062 -6.047 1.00 95.56 94 LEU A CA 1
ATOM 697 C C . LEU A 1 94 ? 2.585 -1.178 -6.566 1.00 95.56 94 LEU A C 1
ATOM 699 O O . LEU A 1 94 ? 3.511 -1.066 -7.375 1.00 95.56 94 LEU A O 1
ATOM 703 N N . HIS A 1 95 ? 2.154 -2.371 -6.152 1.00 95.00 95 HIS A N 1
ATOM 704 C CA . HIS A 1 95 ? 2.682 -3.626 -6.682 1.00 95.00 95 HIS A CA 1
ATOM 705 C C . HIS A 1 95 ? 2.382 -3.789 -8.176 1.00 95.00 95 HIS A C 1
ATOM 707 O O . HIS A 1 95 ? 3.273 -4.176 -8.930 1.00 95.00 95 HIS A O 1
ATOM 713 N N . ALA A 1 96 ? 1.171 -3.452 -8.626 1.00 95.38 96 ALA A N 1
ATOM 714 C CA . ALA A 1 96 ? 0.812 -3.501 -10.041 1.00 95.38 96 ALA A CA 1
ATOM 715 C C . ALA A 1 96 ? 1.654 -2.528 -10.888 1.00 95.38 96 ALA A C 1
ATOM 717 O O . ALA A 1 96 ? 2.142 -2.898 -11.956 1.00 95.38 96 ALA A O 1
ATOM 718 N N . GLU A 1 97 ? 1.879 -1.306 -10.400 1.00 94.19 97 GLU A N 1
ATOM 719 C CA . GLU A 1 97 ? 2.732 -0.313 -11.066 1.00 94.19 97 GLU A CA 1
ATOM 720 C C . GLU A 1 97 ? 4.197 -0.782 -11.134 1.00 94.19 97 GLU A C 1
ATOM 722 O O . GLU A 1 97 ? 4.845 -0.659 -12.178 1.00 94.19 97 GLU A O 1
ATOM 727 N N . SER A 1 98 ? 4.691 -1.417 -10.069 1.00 94.50 98 SER A N 1
ATOM 728 C CA . SER A 1 98 ? 6.030 -2.018 -10.028 1.00 94.50 98 SER A CA 1
ATOM 729 C C . SER A 1 98 ? 6.169 -3.189 -11.007 1.00 94.50 98 SER A C 1
ATOM 731 O O . SER A 1 98 ? 7.151 -3.266 -11.746 1.00 94.50 98 SER A O 1
ATOM 733 N N . ALA A 1 99 ? 5.177 -4.082 -11.063 1.00 96.38 99 ALA A N 1
ATOM 734 C CA . ALA A 1 99 ? 5.157 -5.208 -11.994 1.00 96.38 99 ALA A CA 1
ATOM 735 C C . ALA A 1 99 ? 5.118 -4.733 -13.456 1.00 96.38 99 ALA A C 1
ATOM 737 O O . ALA A 1 99 ? 5.847 -5.251 -14.301 1.00 96.38 99 ALA A O 1
ATOM 738 N N . LEU A 1 100 ? 4.332 -3.694 -13.756 1.00 95.62 100 LEU A N 1
ATOM 739 C CA . LEU A 1 100 ? 4.298 -3.082 -15.085 1.00 95.62 100 LEU A CA 1
ATOM 740 C C . LEU A 1 100 ? 5.668 -2.516 -15.483 1.00 95.62 100 LEU A C 1
ATOM 742 O O . LEU A 1 100 ? 6.093 -2.680 -16.627 1.00 95.62 100 LEU A O 1
ATOM 746 N N . ALA A 1 101 ? 6.369 -1.851 -14.563 1.00 94.75 101 ALA A N 1
ATOM 747 C CA . ALA A 1 101 ? 7.712 -1.345 -14.829 1.00 94.75 101 ALA A CA 1
ATOM 748 C C . ALA A 1 101 ? 8.724 -2.477 -15.061 1.00 94.75 101 ALA A C 1
ATOM 750 O O . ALA A 1 101 ? 9.552 -2.371 -15.964 1.00 94.75 101 ALA A O 1
ATOM 751 N N . GLN A 1 102 ? 8.627 -3.582 -14.315 1.00 94.44 102 GLN A N 1
ATOM 752 C CA . GLN A 1 102 ? 9.458 -4.769 -14.542 1.00 94.44 102 GLN A CA 1
ATOM 753 C C . GLN A 1 102 ? 9.221 -5.377 -15.928 1.00 94.44 102 GLN A C 1
ATOM 755 O O . GLN A 1 102 ? 10.188 -5.691 -16.620 1.00 94.44 102 GLN A O 1
ATOM 760 N N . LEU A 1 103 ? 7.961 -5.479 -16.365 1.00 96.06 103 LEU A N 1
ATOM 761 C CA . LEU A 1 103 ? 7.620 -5.935 -17.716 1.00 96.06 103 LEU A CA 1
ATOM 762 C C . LEU A 1 103 ? 8.208 -5.005 -18.784 1.00 96.06 103 LEU A C 1
ATOM 764 O O . LEU A 1 103 ? 8.904 -5.468 -19.681 1.00 96.06 103 LEU A O 1
ATOM 768 N N . LYS A 1 104 ? 8.038 -3.685 -18.638 1.00 94.06 104 LYS A N 1
ATOM 769 C CA . LYS A 1 104 ? 8.633 -2.697 -19.557 1.00 94.06 104 LYS A CA 1
ATOM 770 C C . LYS A 1 104 ? 10.158 -2.782 -19.607 1.00 94.06 104 LYS A C 1
ATOM 772 O O . LYS A 1 104 ? 10.749 -2.629 -20.672 1.00 94.06 104 LYS A O 1
ATOM 777 N N . MET A 1 105 ? 10.801 -3.020 -18.465 1.00 93.81 105 MET A N 1
ATOM 778 C CA . MET A 1 105 ? 12.248 -3.208 -18.389 1.00 93.81 105 MET A CA 1
ATOM 779 C C . MET A 1 105 ? 12.683 -4.489 -19.111 1.00 93.81 105 MET A C 1
ATOM 781 O O . MET A 1 105 ? 13.698 -4.484 -19.807 1.00 93.81 105 MET A O 1
ATOM 785 N N . ALA A 1 106 ? 11.921 -5.577 -18.969 1.00 93.69 106 ALA A N 1
ATOM 786 C CA . ALA A 1 106 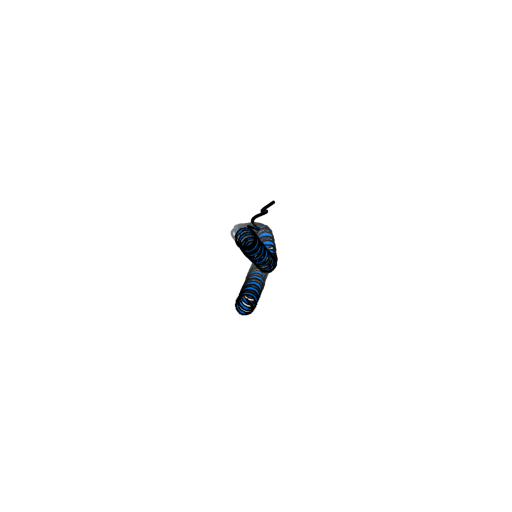? 12.175 -6.833 -19.666 1.00 93.69 106 ALA A CA 1
ATOM 787 C C . ALA A 1 106 ? 12.032 -6.674 -21.188 1.00 93.69 106 ALA A C 1
ATOM 789 O O . ALA A 1 106 ? 12.953 -7.042 -21.916 1.00 93.69 106 ALA A O 1
ATOM 790 N N . ASP A 1 107 ? 10.947 -6.050 -21.655 1.00 93.75 107 ASP A N 1
ATOM 791 C CA . ASP A 1 107 ? 10.708 -5.778 -23.080 1.00 93.75 107 ASP A CA 1
ATOM 792 C C . ASP A 1 107 ? 11.813 -4.909 -23.685 1.00 93.75 107 ASP A C 1
ATOM 794 O O . ASP A 1 107 ? 12.322 -5.175 -24.778 1.00 93.75 107 ASP A O 1
ATOM 798 N N . TRP A 1 108 ? 12.231 -3.877 -22.952 1.00 90.81 108 TRP A N 1
ATOM 799 C CA . TRP A 1 108 ? 13.320 -3.017 -23.381 1.00 90.81 108 TRP A CA 1
ATOM 800 C C . TRP A 1 108 ? 14.651 -3.771 -23.460 1.00 90.81 108 TRP A C 1
ATOM 802 O O . TRP A 1 108 ? 15.340 -3.650 -24.467 1.00 90.81 108 TRP A O 1
ATOM 812 N N . ASN A 1 109 ? 14.996 -4.589 -22.457 1.00 89.25 109 ASN A N 1
ATOM 813 C CA . ASN A 1 109 ? 16.212 -5.412 -22.481 1.00 89.25 109 ASN A CA 1
ATOM 814 C C . ASN A 1 109 ? 16.208 -6.423 -23.638 1.00 89.25 109 ASN A C 1
ATOM 816 O O . ASN A 1 109 ? 17.262 -6.689 -24.203 1.00 89.25 109 ASN A O 1
ATOM 820 N N . ALA A 1 110 ? 15.045 -6.974 -23.992 1.00 91.38 110 ALA A N 1
ATOM 821 C CA . ALA A 1 110 ? 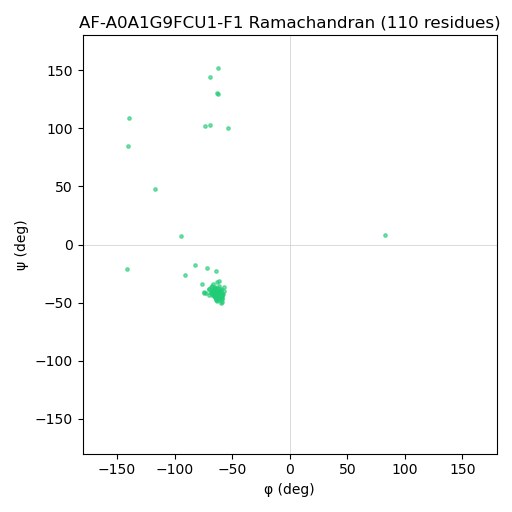14.898 -7.896 -25.118 1.00 91.38 110 ALA A CA 1
ATOM 822 C C . ALA A 1 110 ? 15.027 -7.207 -26.490 1.00 91.38 110 ALA A C 1
ATOM 824 O O . ALA A 1 110 ? 15.300 -7.872 -27.485 1.00 91.38 110 ALA A O 1
ATOM 825 N N . SER A 1 111 ? 14.832 -5.886 -26.544 1.00 82.56 111 SER A N 1
ATOM 826 C CA . SER A 1 111 ? 14.888 -5.079 -27.772 1.00 82.56 111 SER A CA 1
ATOM 827 C C . SER A 1 111 ? 16.261 -4.435 -28.024 1.00 82.56 111 SER A C 1
ATOM 829 O O . SER A 1 111 ? 16.378 -3.588 -28.912 1.00 82.56 111 SER A O 1
ATOM 831 N N . ARG A 1 112 ? 17.275 -4.773 -27.218 1.00 67.00 112 ARG A N 1
ATOM 832 C CA . ARG A 1 112 ? 18.609 -4.152 -27.203 1.00 67.00 112 ARG A CA 1
ATOM 833 C C . ARG A 1 112 ? 19.688 -5.066 -27.760 1.00 67.00 112 ARG A C 1
ATOM 835 O O . ARG A 1 112 ? 19.601 -6.292 -27.540 1.00 67.00 112 ARG A O 1
#

Foldseek 3Di:
DDPPPDDDPVVVVVVVVVVVVVVVVVVVVQLCVLCVVLVVLVVVLVVVVVVLVVVLVVLVVVLPDPPDDPVNNVVSVVVNVVSVVVNVVSVVVSVVSVVSSVVSVVVVVVVD

Sequence (112 aa):
MKLRNSFPLAAVAALLMASTAHAGQDADAARFSIMAPVQAAYDAYQVTASRAQNTMDSIEAELREPGLSAERRELLAVSLATLRAREAAALERLHAESALAQLKMADWNASR

Solvent-accessible surface area (backbone atoms only — not comparable to full-atom values): 6316 Å² total; per-residue (Å²): 140,81,87,75,86,83,76,60,66,69,61,51,52,52,51,51,53,50,50,53,50,49,56,50,50,56,50,51,52,52,54,44,67,49,45,49,60,43,51,54,50,50,56,53,44,53,61,49,49,55,53,51,48,55,51,46,53,51,48,53,52,58,70,65,45,85,88,66,50,71,69,59,47,50,55,48,49,54,51,47,51,52,52,52,54,50,52,51,52,52,52,52,50,52,50,51,49,43,51,52,32,51,51,52,51,50,55,50,61,74,74,104

Radius of gyration: 28.29 Å; Cα contacts (8 Å, |Δi|>4): 28; chains: 1; bounding box: 80×28×77 Å

Organism: NCBI:txid492660

Mean predicted aligned error: 10.29 Å

pLDDT: mean 86.2, std 14.89, range [42.38, 98.06]